Protein AF-A0A164FQ22-F1 (afdb_monomer_lite)

Secondary structure (DSSP, 8-state):
-EEES--TTS-HHHHHHHTGGGTEEEEEEEEEE-TTS-EEEEEEEEEEESSSS--SEEEETTEEEE-B---PPP-B-GGGTTT--BGGG--

Foldseek 3Di:
DKWAQADPPDDFVRQCVQQVVVAWDGKAFDWDQDPVRDTDGHRMMDTHGPDPDDDQWGAGPNDITGDDDDDDDQQAQPVCNPPGDHVVPDD

Structure (mmCIF, N/CA/C/O backbone):
data_AF-A0A164FQ22-F1
#
_entry.id   AF-A0A164FQ22-F1
#
loop_
_atom_site.group_PDB
_atom_site.id
_atom_site.type_symbol
_atom_site.label_atom_id
_atom_site.label_alt_id
_atom_site.label_comp_id
_atom_site.label_asym_id
_atom_site.label_entity_id
_atom_site.label_seq_id
_atom_site.pdbx_PDB_ins_code
_atom_site.Cartn_x
_atom_site.Cartn_y
_atom_site.Cartn_z
_atom_site.occupancy
_atom_site.B_iso_or_equiv
_atom_site.auth_seq_id
_atom_site.auth_comp_id
_atom_site.auth_asym_id
_atom_site.auth_atom_id
_atom_site.pdbx_PDB_model_num
ATOM 1 N N . GLY A 1 1 ? -0.911 -3.695 5.565 1.00 91.62 1 GLY A N 1
ATOM 2 C CA . GLY A 1 1 ? -1.442 -4.660 4.576 1.00 91.62 1 GLY A CA 1
ATOM 3 C C . GLY A 1 1 ? -1.081 -4.199 3.180 1.00 91.62 1 GLY A C 1
ATOM 4 O O . GLY A 1 1 ? -0.663 -3.060 3.032 1.00 91.62 1 GLY A O 1
ATOM 5 N N . VAL A 1 2 ? -1.199 -5.058 2.172 1.00 93.44 2 VAL A N 1
ATOM 6 C CA . VAL A 1 2 ? -0.892 -4.735 0.771 1.00 93.44 2 VAL A CA 1
ATOM 7 C C . VAL A 1 2 ? -2.047 -5.164 -0.113 1.00 93.44 2 VAL A C 1
ATOM 9 O O . VAL A 1 2 ? -2.485 -6.310 -0.023 1.00 93.44 2 VAL A O 1
ATOM 12 N N . ILE A 1 3 ? -2.484 -4.270 -0.992 1.00 94.00 3 ILE A N 1
ATOM 13 C CA . ILE A 1 3 ? -3.440 -4.567 -2.061 1.00 94.00 3 ILE A CA 1
ATOM 14 C C . ILE A 1 3 ? -2.759 -4.394 -3.418 1.00 94.00 3 ILE A C 1
ATOM 16 O O . ILE A 1 3 ? -1.821 -3.607 -3.569 1.00 94.00 3 ILE A O 1
ATOM 20 N N . ARG A 1 4 ? -3.189 -5.183 -4.401 1.00 92.81 4 ARG A N 1
ATOM 21 C CA . ARG A 1 4 ? -2.614 -5.231 -5.752 1.00 92.81 4 ARG A CA 1
ATOM 22 C C . ARG A 1 4 ? -3.685 -4.926 -6.789 1.00 92.81 4 ARG A C 1
ATOM 24 O O . ARG A 1 4 ? -4.865 -5.103 -6.520 1.00 92.81 4 ARG A O 1
ATOM 31 N N . ASN A 1 5 ? -3.233 -4.557 -7.983 1.00 91.31 5 ASN A N 1
ATOM 32 C CA . ASN A 1 5 ? -4.062 -4.189 -9.127 1.00 91.31 5 ASN A CA 1
ATOM 33 C C . ASN A 1 5 ? -4.926 -2.937 -8.893 1.00 91.31 5 ASN A C 1
ATOM 35 O O . ASN A 1 5 ? -6.015 -2.827 -9.442 1.00 91.31 5 ASN A O 1
ATOM 39 N N . VAL A 1 6 ? -4.426 -1.991 -8.095 1.00 90.62 6 VAL A N 1
ATOM 40 C CA . VAL A 1 6 ? -5.101 -0.706 -7.866 1.00 90.62 6 VAL A CA 1
ATOM 41 C C . VAL A 1 6 ? -4.871 0.214 -9.076 1.00 90.62 6 VAL A C 1
ATOM 43 O O . VAL A 1 6 ? -3.727 0.289 -9.552 1.00 90.62 6 VAL A O 1
ATOM 46 N N . PRO A 1 7 ? -5.907 0.899 -9.597 1.00 87.62 7 PRO A N 1
ATOM 47 C CA . PRO A 1 7 ? -5.751 1.905 -10.646 1.00 87.62 7 PRO A CA 1
ATOM 48 C C . PRO A 1 7 ? -4.783 3.020 -10.223 1.00 87.62 7 PRO A C 1
ATOM 50 O O . PRO A 1 7 ? -4.947 3.638 -9.183 1.00 87.62 7 PRO A O 1
ATOM 53 N N . THR A 1 8 ? -3.765 3.307 -11.037 1.00 83.94 8 THR A N 1
ATOM 54 C CA . THR A 1 8 ? -2.713 4.300 -10.720 1.00 83.94 8 THR A CA 1
ATOM 55 C C . THR A 1 8 ? -3.099 5.736 -11.077 1.00 83.94 8 THR A C 1
ATOM 57 O O . THR A 1 8 ? -2.224 6.585 -11.222 1.00 83.94 8 THR A O 1
ATOM 60 N N . LYS A 1 9 ? -4.386 5.993 -11.336 1.00 85.56 9 LYS A N 1
ATOM 61 C CA . LYS A 1 9 ? -4.888 7.338 -11.653 1.00 85.56 9 LYS A CA 1
ATOM 62 C C . LYS A 1 9 ? -5.208 8.133 -10.390 1.00 85.56 9 LYS A C 1
ATOM 64 O O . LYS A 1 9 ? -5.150 9.355 -10.434 1.00 85.56 9 LYS A O 1
ATOM 69 N N . ASP A 1 10 ? -5.528 7.428 -9.311 1.00 86.25 10 ASP A N 1
ATOM 70 C CA . ASP A 1 10 ? -5.958 8.007 -8.047 1.00 86.25 10 ASP A CA 1
ATOM 71 C C . ASP A 1 10 ? -4.743 8.337 -7.168 1.00 86.25 10 ASP A C 1
ATOM 73 O O . ASP A 1 10 ? -3.753 7.592 -7.137 1.00 86.25 10 ASP A O 1
ATOM 77 N N . SER A 1 11 ? -4.804 9.466 -6.461 1.00 90.94 11 SER A N 1
ATOM 78 C CA . SER A 1 11 ? -3.768 9.857 -5.500 1.00 90.94 11 SER A CA 1
ATOM 79 C C . SER A 1 11 ? -3.843 9.021 -4.212 1.00 90.94 11 SER A C 1
ATOM 81 O O . SER A 1 11 ? -4.804 8.284 -3.977 1.00 90.94 11 SER A O 1
ATOM 83 N N . GLU A 1 12 ? -2.811 9.096 -3.363 1.00 92.00 12 GLU A N 1
ATOM 84 C CA . GLU A 1 12 ? -2.821 8.388 -2.070 1.00 92.00 12 GLU A CA 1
ATOM 85 C C . GLU A 1 12 ? -3.956 8.897 -1.173 1.00 92.00 12 GLU A C 1
ATOM 87 O O . GLU A 1 12 ? -4.580 8.116 -0.452 1.00 92.00 12 GLU A O 1
ATOM 92 N N . GLU A 1 13 ? -4.246 10.194 -1.261 1.00 92.12 13 GLU A N 1
ATOM 93 C CA . GLU A 1 13 ? -5.314 10.882 -0.550 1.00 92.12 13 GLU A CA 1
ATOM 94 C C . GLU A 1 13 ? -6.693 10.425 -1.033 1.00 92.12 13 GLU A C 1
ATOM 96 O O . GLU A 1 13 ? -7.552 10.123 -0.206 1.00 92.12 13 GLU A O 1
ATOM 101 N N . ASP A 1 14 ? -6.891 10.298 -2.349 1.00 92.06 14 ASP A N 1
ATOM 102 C CA . ASP A 1 14 ? -8.155 9.815 -2.922 1.00 92.06 14 ASP A CA 1
ATOM 103 C C . ASP A 1 14 ? -8.454 8.384 -2.461 1.00 92.06 14 ASP A C 1
ATOM 105 O O . ASP A 1 14 ? -9.557 8.082 -2.000 1.00 92.06 14 ASP A O 1
ATOM 109 N N . ILE A 1 15 ? -7.447 7.505 -2.513 1.00 92.12 15 ILE A N 1
ATOM 110 C CA . ILE A 1 15 ? -7.575 6.120 -2.043 1.00 92.12 15 ILE A CA 1
ATOM 111 C C . ILE A 1 15 ? -7.870 6.090 -0.542 1.00 92.12 15 ILE A C 1
ATOM 113 O O . ILE A 1 15 ? -8.707 5.305 -0.093 1.00 92.12 15 ILE A O 1
ATOM 117 N N . LEU A 1 16 ? -7.209 6.937 0.251 1.00 92.88 16 LEU A N 1
ATOM 118 C CA . LEU A 1 16 ? -7.461 7.017 1.688 1.00 92.88 16 LEU A CA 1
ATOM 119 C C . LEU A 1 16 ? -8.890 7.493 1.984 1.00 92.88 16 LEU A C 1
ATOM 121 O O . LEU A 1 16 ? -9.534 6.926 2.864 1.00 92.88 16 LEU A O 1
ATOM 125 N N . CYS A 1 17 ? -9.407 8.467 1.230 1.00 91.50 17 CYS A N 1
ATOM 126 C CA . CYS A 1 17 ? -10.792 8.927 1.331 1.00 91.50 17 CYS A CA 1
ATOM 127 C C . CYS A 1 17 ? -11.794 7.805 1.026 1.00 91.50 17 CYS A C 1
ATOM 129 O O . CYS A 1 17 ? -12.744 7.621 1.782 1.00 91.50 17 CYS A O 1
ATOM 131 N N . LEU A 1 18 ? -11.558 7.004 -0.019 1.00 90.25 18 LEU A N 1
ATOM 132 C CA . LEU A 1 18 ? -12.408 5.851 -0.357 1.00 90.25 18 LEU A CA 1
ATOM 133 C C . LEU A 1 18 ? -12.388 4.748 0.714 1.00 90.25 18 LEU A C 1
ATOM 135 O O . LEU A 1 18 ? -13.305 3.931 0.789 1.00 90.25 18 LEU A O 1
ATOM 139 N N . LEU A 1 19 ? -11.333 4.705 1.527 1.00 89.06 19 LEU A N 1
ATOM 140 C CA . LEU A 1 19 ? -11.115 3.705 2.570 1.00 89.06 19 LEU A CA 1
ATOM 141 C C . LEU A 1 19 ? -11.359 4.249 3.990 1.00 89.06 19 LEU A C 1
ATOM 143 O O . LEU A 1 19 ? -11.118 3.527 4.964 1.00 89.06 19 LEU A O 1
ATOM 147 N N . ALA A 1 20 ? -11.835 5.491 4.131 1.00 85.75 20 ALA A N 1
ATOM 148 C CA . ALA A 1 20 ? -11.963 6.177 5.418 1.00 85.75 20 ALA A CA 1
ATOM 149 C C . ALA A 1 20 ? -12.861 5.414 6.410 1.00 85.75 20 ALA A C 1
ATOM 151 O O . ALA A 1 20 ? -12.510 5.269 7.583 1.00 85.75 20 ALA A O 1
ATOM 152 N N . ASP A 1 21 ? -13.955 4.826 5.918 1.00 85.50 21 ASP A N 1
ATOM 153 C CA . ASP A 1 21 ? -14.918 4.061 6.724 1.00 85.50 21 ASP A CA 1
ATOM 154 C C . ASP A 1 21 ? -14.353 2.739 7.275 1.00 85.50 21 ASP A C 1
ATOM 156 O O . ASP A 1 21 ? -14.940 2.118 8.159 1.00 85.50 21 ASP A O 1
ATOM 160 N N . GLN A 1 22 ? -13.197 2.293 6.771 1.00 86.81 22 GLN A N 1
ATOM 161 C CA . GLN A 1 22 ? -12.579 1.009 7.120 1.00 86.81 22 GLN A CA 1
ATOM 162 C C . GLN A 1 22 ? -11.404 1.152 8.107 1.00 86.81 22 GLN A C 1
ATOM 164 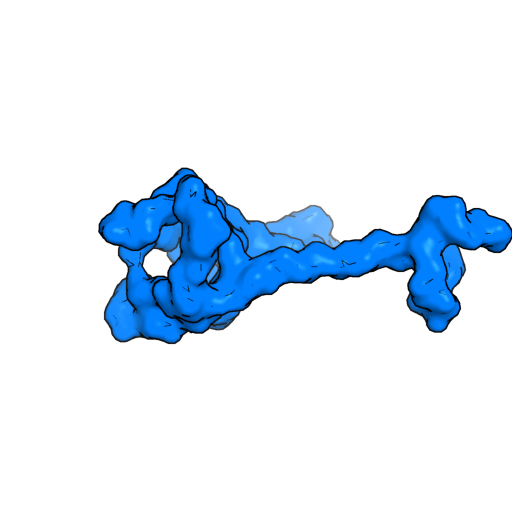O O . GLN A 1 22 ? -10.742 0.164 8.429 1.00 86.81 22 GLN A O 1
ATOM 169 N N . GLY A 1 23 ? -11.139 2.362 8.619 1.00 86.12 23 GLY A N 1
ATOM 170 C CA . GLY A 1 23 ? -10.167 2.586 9.699 1.00 86.12 23 GLY A CA 1
ATOM 171 C C . GLY A 1 23 ? -8.695 2.590 9.265 1.00 86.12 23 GLY A C 1
ATOM 172 O O . GLY A 1 23 ? -7.800 2.359 10.089 1.00 86.12 23 GLY A O 1
ATOM 173 N N . PHE A 1 24 ? -8.424 2.853 7.985 1.00 90.38 24 PHE A N 1
ATOM 174 C CA . PHE A 1 24 ? -7.066 3.057 7.481 1.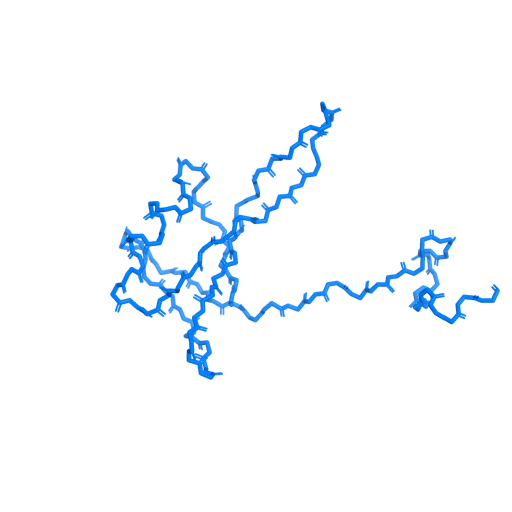00 90.38 24 PHE A CA 1
ATOM 175 C C . PHE A 1 24 ? -6.545 4.449 7.845 1.00 90.38 24 PHE A C 1
ATOM 177 O O . PHE A 1 24 ? -7.282 5.428 7.861 1.00 90.38 24 PHE A O 1
ATOM 184 N N . THR A 1 25 ? -5.254 4.541 8.161 1.00 91.31 25 THR A N 1
ATOM 185 C CA . THR A 1 25 ? -4.611 5.789 8.603 1.00 91.31 25 THR A CA 1
ATOM 186 C C . THR A 1 25 ? -3.681 6.392 7.576 1.00 91.31 25 THR A C 1
ATOM 188 O O . THR A 1 25 ? -3.387 7.581 7.639 1.00 91.31 25 THR A O 1
ATOM 191 N N . LYS A 1 26 ? -3.142 5.562 6.687 1.00 93.12 26 LYS A N 1
ATOM 192 C CA . LYS A 1 26 ? -2.222 5.993 5.646 1.00 93.12 26 LYS A CA 1
ATOM 193 C C . LYS A 1 26 ? -2.266 5.007 4.493 1.00 93.12 26 LYS A C 1
ATOM 195 O O . LYS A 1 26 ? -2.404 3.797 4.692 1.00 93.12 26 LYS A O 1
ATOM 200 N N . VAL A 1 27 ? -2.089 5.551 3.303 1.00 94.31 27 VAL A N 1
ATOM 201 C CA . VAL A 1 27 ? -1.925 4.832 2.049 1.00 94.31 27 VAL A CA 1
ATOM 202 C C . VAL A 1 27 ? -0.559 5.214 1.488 1.00 94.31 27 VAL A C 1
ATOM 204 O O . VAL A 1 27 ? -0.121 6.345 1.673 1.00 94.31 27 VAL A O 1
ATOM 207 N N . GLN A 1 28 ? 0.158 4.261 0.896 1.00 94.31 28 GLN A N 1
ATOM 208 C CA . GLN A 1 28 ? 1.441 4.535 0.256 1.00 94.31 28 GLN A CA 1
ATOM 209 C C . GLN A 1 28 ? 1.644 3.664 -0.986 1.00 94.31 28 GLN A C 1
ATOM 211 O O . GLN A 1 28 ? 1.566 2.436 -0.903 1.00 94.31 28 GLN A O 1
ATOM 216 N N . TRP A 1 29 ? 1.968 4.267 -2.125 1.00 94.50 29 TRP A N 1
ATOM 217 C CA . TRP A 1 29 ? 2.293 3.545 -3.351 1.00 94.50 29 TRP A CA 1
ATOM 218 C C . TRP A 1 29 ? 3.641 2.832 -3.247 1.00 94.50 29 TRP A C 1
ATOM 220 O O . TRP A 1 29 ? 4.652 3.387 -2.804 1.00 94.50 29 TRP A O 1
ATOM 230 N N . PHE A 1 30 ? 3.689 1.595 -3.741 1.00 92.56 30 PHE A N 1
ATOM 231 C CA . PHE A 1 30 ? 4.973 1.000 -4.089 1.00 92.56 30 PHE A CA 1
ATOM 232 C C . PHE A 1 30 ? 5.508 1.687 -5.339 1.00 92.56 30 PHE A C 1
ATOM 234 O O . PHE A 1 30 ? 4.769 1.901 -6.293 1.00 92.56 30 PHE A O 1
ATOM 241 N N . THR A 1 31 ? 6.799 1.999 -5.356 1.00 93.19 31 THR A N 1
ATOM 242 C CA . THR A 1 31 ? 7.443 2.664 -6.491 1.00 93.19 31 THR A CA 1
ATOM 243 C C . THR A 1 31 ? 8.586 1.825 -7.038 1.00 93.19 31 THR A C 1
ATOM 245 O O . THR A 1 31 ? 9.265 1.118 -6.290 1.00 93.19 31 THR A O 1
ATOM 248 N N . ALA A 1 32 ? 8.794 1.902 -8.349 1.00 90.31 32 ALA A N 1
ATOM 249 C CA . ALA A 1 32 ? 9.943 1.323 -9.030 1.00 90.31 32 ALA A CA 1
ATOM 250 C C . ALA A 1 32 ? 10.793 2.432 -9.674 1.00 90.31 32 ALA A C 1
ATOM 252 O O . ALA A 1 32 ? 10.235 3.450 -10.094 1.00 90.31 32 ALA A O 1
ATOM 253 N N . PRO A 1 33 ? 12.125 2.259 -9.758 1.00 91.88 33 PRO A N 1
ATOM 254 C CA . PRO A 1 33 ? 12.978 3.171 -10.509 1.00 91.88 33 PRO A CA 1
ATOM 255 C C . PRO A 1 33 ? 12.606 3.137 -11.993 1.00 91.88 33 PRO A C 1
ATOM 257 O O . PRO A 1 33 ? 12.493 2.057 -12.576 1.00 91.88 33 PRO A O 1
ATOM 260 N N . ALA A 1 34 ? 12.434 4.309 -12.591 1.00 90.50 34 ALA A N 1
ATOM 261 C CA . ALA A 1 34 ? 12.270 4.474 -14.025 1.00 90.50 34 ALA A CA 1
ATOM 262 C C . ALA A 1 34 ? 13.628 4.759 -14.702 1.00 90.50 34 ALA A C 1
ATOM 264 O O . ALA A 1 34 ? 14.578 5.172 -14.028 1.00 90.50 34 ALA A O 1
ATOM 265 N N . PRO A 1 35 ? 13.752 4.536 -16.026 1.00 90.88 35 PRO A N 1
ATOM 266 C CA . PRO A 1 35 ? 15.003 4.764 -16.758 1.00 90.88 35 PRO A CA 1
ATOM 267 C C . PRO A 1 35 ? 15.517 6.209 -16.698 1.00 90.88 35 PRO A C 1
ATOM 269 O O . PRO A 1 35 ? 16.715 6.438 -16.821 1.00 90.88 35 PRO A O 1
ATOM 272 N N . ASP A 1 36 ? 14.620 7.172 -16.494 1.00 92.12 36 ASP A N 1
ATOM 273 C CA . ASP A 1 36 ? 14.920 8.600 -16.344 1.00 92.12 36 ASP A CA 1
ATOM 274 C C . ASP A 1 36 ? 15.397 8.981 -14.925 1.00 92.12 36 ASP A C 1
ATOM 276 O O . ASP A 1 36 ? 15.640 10.152 -14.643 1.00 92.12 36 ASP A O 1
ATOM 280 N N . GLY A 1 37 ? 15.529 8.006 -14.019 1.00 88.31 37 GLY A N 1
ATOM 281 C CA . GLY A 1 37 ? 15.896 8.221 -12.619 1.00 88.31 37 GLY A CA 1
ATOM 282 C C . GLY A 1 37 ? 14.729 8.637 -11.720 1.00 88.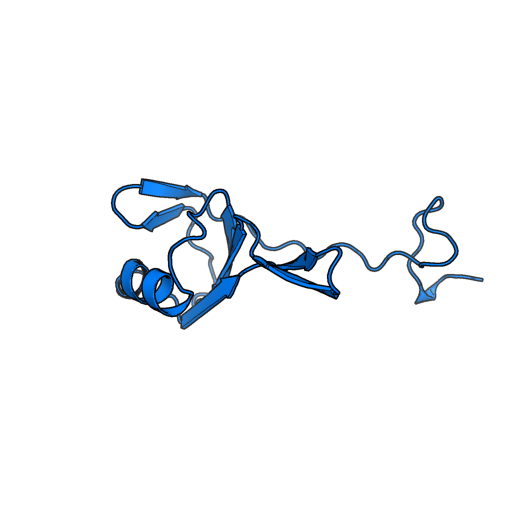31 37 GLY A C 1
ATOM 283 O O . GLY A 1 37 ? 14.906 8.733 -10.503 1.00 88.31 37 GLY A O 1
ATOM 284 N N . SER A 1 38 ? 13.532 8.840 -12.279 1.00 91.56 38 SER A N 1
ATOM 285 C CA . SER A 1 38 ? 12.320 9.091 -11.505 1.00 91.56 38 SER A CA 1
ATOM 286 C C . SER A 1 38 ? 11.792 7.803 -10.861 1.00 91.56 38 SER A C 1
ATOM 288 O O . SER A 1 38 ? 12.305 6.697 -11.064 1.00 91.56 38 SER A O 1
ATOM 290 N N . ARG A 1 39 ? 10.758 7.932 -10.027 1.00 90.62 39 ARG A N 1
ATOM 291 C CA . ARG A 1 39 ? 10.070 6.798 -9.405 1.00 90.62 39 ARG A CA 1
ATOM 292 C C . ARG A 1 39 ? 8.660 6.702 -9.955 1.00 90.62 39 ARG A C 1
ATOM 294 O O . ARG A 1 39 ? 7.860 7.606 -9.750 1.00 90.62 39 ARG A O 1
ATOM 301 N N . THR A 1 40 ? 8.348 5.592 -10.614 1.00 89.50 40 THR A N 1
ATOM 302 C CA . THR A 1 40 ? 7.000 5.334 -11.130 1.00 89.50 40 THR A CA 1
ATOM 303 C C . THR A 1 40 ? 6.202 4.508 -10.119 1.00 89.50 40 THR A C 1
ATOM 305 O O . THR A 1 40 ? 6.723 3.498 -9.626 1.00 89.50 40 THR A O 1
ATOM 308 N N . PRO A 1 41 ? 4.956 4.895 -9.790 1.00 90.81 41 PRO A N 1
ATOM 309 C CA . PRO A 1 41 ? 4.087 4.090 -8.943 1.00 90.81 41 PRO A CA 1
ATOM 310 C C . PRO A 1 41 ? 3.723 2.767 -9.631 1.00 90.81 41 PRO A C 1
ATOM 312 O O . PRO A 1 41 ? 3.396 2.708 -10.815 1.00 90.81 41 PRO A O 1
ATOM 315 N N . LEU A 1 42 ? 3.785 1.680 -8.872 1.00 92.12 42 LEU A N 1
ATOM 316 C CA . LEU A 1 42 ? 3.310 0.360 -9.267 1.00 92.12 42 LEU A CA 1
ATOM 317 C C . LEU A 1 42 ? 1.814 0.252 -8.977 1.00 92.12 42 LEU A C 1
ATOM 319 O O . LEU A 1 42 ? 1.309 0.927 -8.097 1.00 92.12 42 LEU A O 1
ATOM 323 N N . LYS A 1 43 ? 1.113 -0.700 -9.601 1.00 93.56 43 LYS A N 1
ATOM 324 C CA . LYS A 1 43 ? -0.297 -1.029 -9.288 1.00 93.56 43 LYS A CA 1
ATOM 325 C C . LYS A 1 43 ? -0.482 -1.706 -7.915 1.00 93.56 43 LYS A C 1
ATOM 327 O O . LYS A 1 43 ? -1.302 -2.607 -7.764 1.00 93.56 43 LYS A O 1
ATOM 332 N N . THR A 1 44 ? 0.365 -1.399 -6.939 1.00 93.81 44 THR A N 1
ATOM 333 C CA . THR A 1 44 ? 0.394 -2.023 -5.614 1.00 93.81 44 THR A CA 1
ATOM 334 C C . THR A 1 44 ? 0.498 -0.936 -4.562 1.00 93.81 44 THR A C 1
ATOM 336 O O . THR A 1 44 ? 1.347 -0.051 -4.664 1.00 93.81 44 THR A O 1
ATOM 339 N N . VAL A 1 45 ? -0.330 -1.050 -3.530 1.00 94.38 45 VAL A N 1
ATOM 340 C CA . VAL A 1 45 ? -0.484 -0.038 -2.488 1.00 94.38 45 VAL A CA 1
ATOM 341 C C . VAL A 1 45 ? -0.299 -0.678 -1.119 1.00 94.38 45 VAL A C 1
ATOM 343 O O . VAL A 1 45 ? -0.820 -1.762 -0.841 1.00 94.38 45 VAL A O 1
ATOM 346 N N . MET A 1 46 ? 0.457 -0.005 -0.259 1.00 94.62 46 MET A N 1
ATOM 347 C CA . MET A 1 46 ? 0.602 -0.326 1.150 1.00 94.62 46 MET A CA 1
ATOM 348 C C . MET A 1 46 ? -0.440 0.433 1.964 1.00 94.62 46 MET A C 1
ATOM 350 O O . MET A 1 46 ? -0.556 1.652 1.877 1.00 94.62 46 MET A O 1
ATOM 354 N N . LEU A 1 47 ? -1.176 -0.308 2.782 1.00 93.81 47 LEU A N 1
ATOM 355 C CA . LEU A 1 47 ? -2.211 0.204 3.666 1.00 93.81 47 LEU A CA 1
ATOM 356 C C . LEU A 1 47 ? -1.739 0.121 5.116 1.00 93.81 47 LEU A C 1
ATOM 358 O O . LEU A 1 47 ? -1.317 -0.950 5.575 1.00 93.81 47 LEU A O 1
ATOM 362 N N . PHE A 1 48 ? -1.868 1.222 5.844 1.00 92.44 48 PHE A N 1
ATOM 363 C CA . PHE A 1 48 ? -1.595 1.309 7.272 1.00 92.44 48 PHE A CA 1
ATOM 364 C C . PHE A 1 48 ? -2.909 1.441 8.039 1.00 92.44 48 PHE A C 1
ATOM 366 O O . PHE A 1 48 ? -3.807 2.170 7.626 1.00 92.44 48 PHE A O 1
ATOM 373 N N . PHE A 1 49 ? -3.014 0.736 9.157 1.00 90.06 49 PHE A N 1
ATOM 374 C CA . PHE A 1 49 ? -4.186 0.712 10.027 1.00 90.06 49 PHE A CA 1
ATOM 375 C C . PHE A 1 49 ? -3.718 0.516 11.470 1.00 90.06 49 PHE A C 1
ATOM 377 O O . PHE A 1 49 ? -2.629 -0.010 11.708 1.00 90.06 49 PHE A O 1
ATOM 384 N N . LYS A 1 50 ? -4.524 0.954 12.440 1.00 86.19 50 LYS A N 1
ATOM 385 C CA . LYS A 1 50 ? -4.175 0.863 13.872 1.00 86.19 50 LYS A CA 1
ATOM 386 C C . LYS A 1 50 ? -4.536 -0.484 14.503 1.00 86.19 50 LYS A C 1
ATOM 388 O O . LYS A 1 50 ? -4.119 -0.763 15.622 1.00 86.19 50 LYS A O 1
ATOM 393 N N . THR A 1 51 ? -5.340 -1.298 13.826 1.00 84.19 51 THR A N 1
ATOM 394 C CA . THR A 1 51 ? -5.818 -2.577 14.355 1.00 84.19 51 THR A CA 1
ATOM 395 C C . THR A 1 51 ? -4.716 -3.635 14.362 1.00 84.19 51 THR A C 1
ATOM 397 O O . THR A 1 51 ? -3.868 -3.687 13.476 1.00 84.19 51 THR A O 1
ATOM 400 N N . LEU A 1 52 ? -4.746 -4.526 15.358 1.00 78.00 52 LEU A N 1
ATOM 401 C CA . LEU A 1 52 ? -3.789 -5.637 15.468 1.00 78.00 52 LEU A CA 1
ATOM 402 C C . LEU A 1 52 ? -3.948 -6.664 14.340 1.00 78.00 52 LEU A C 1
ATOM 404 O O . LEU A 1 52 ? -2.988 -7.328 13.962 1.00 78.00 52 LEU A O 1
ATOM 408 N N . GLN A 1 53 ? -5.162 -6.794 13.804 1.00 78.56 53 GLN A N 1
ATOM 409 C CA . GLN A 1 53 ? -5.458 -7.686 12.692 1.00 78.56 53 GLN A CA 1
ATOM 410 C C . GLN A 1 53 ? -5.688 -6.873 11.422 1.00 78.56 53 GLN A C 1
ATOM 412 O O . GLN A 1 53 ? -6.474 -5.921 11.415 1.00 78.56 53 GLN A O 1
ATOM 417 N N . SER A 1 54 ? -5.002 -7.269 10.348 1.00 77.75 54 SER A N 1
ATOM 418 C CA . SER A 1 54 ? -5.304 -6.781 9.008 1.00 77.75 54 SER A CA 1
ATOM 419 C C . SER A 1 54 ? -6.667 -7.306 8.564 1.00 77.75 54 SER A C 1
ATOM 421 O O . SER A 1 54 ? -6.902 -8.511 8.714 1.00 77.75 54 SER A O 1
ATOM 423 N N . PRO A 1 55 ? -7.526 -6.476 7.950 1.00 86.50 55 PRO A N 1
ATOM 424 C CA . PRO A 1 55 ? -8.699 -7.000 7.263 1.00 86.50 55 PRO A CA 1
ATOM 425 C C . PRO A 1 55 ? -8.256 -7.981 6.169 1.00 86.50 55 PRO A C 1
ATOM 427 O O . PRO A 1 55 ? -7.150 -7.863 5.638 1.00 86.50 55 PRO A O 1
ATOM 430 N N . ARG A 1 56 ? -9.091 -8.980 5.857 1.00 89.44 56 ARG A N 1
ATOM 431 C CA . ARG A 1 56 ? -8.816 -9.943 4.773 1.00 89.44 56 ARG A CA 1
ATOM 432 C C . ARG A 1 56 ? -9.001 -9.314 3.394 1.00 89.44 56 ARG A C 1
ATOM 434 O O . ARG A 1 56 ? -8.312 -9.686 2.448 1.00 89.44 56 ARG A O 1
ATOM 441 N N . GLU A 1 57 ? -9.921 -8.366 3.301 1.00 91.94 57 GLU A N 1
ATOM 442 C CA . GLU A 1 57 ? -10.363 -7.719 2.072 1.00 91.94 57 GLU A CA 1
ATOM 443 C C . GLU A 1 57 ? -10.718 -6.265 2.384 1.00 91.94 57 GLU A C 1
ATOM 445 O O . GLU A 1 57 ? -11.073 -5.947 3.520 1.00 91.94 57 GLU A O 1
ATOM 450 N N . VAL A 1 58 ? -10.605 -5.392 1.387 1.00 91.69 58 VAL A N 1
ATOM 451 C CA . VAL A 1 58 ? -11.086 -4.007 1.449 1.00 91.69 58 VAL A CA 1
ATOM 452 C C . VAL A 1 58 ? -11.996 -3.741 0.274 1.00 91.69 58 VAL A C 1
ATOM 454 O O . VAL A 1 58 ? -11.761 -4.253 -0.821 1.00 91.69 58 VAL A O 1
ATOM 457 N N . ILE A 1 59 ? -13.020 -2.929 0.498 1.00 91.06 59 ILE A N 1
ATOM 458 C CA . ILE A 1 59 ? -13.929 -2.500 -0.561 1.00 91.06 59 ILE A CA 1
ATOM 459 C C . ILE A 1 59 ? -13.532 -1.085 -0.958 1.00 91.06 59 ILE A C 1
ATOM 461 O O . ILE A 1 59 ? -13.472 -0.203 -0.108 1.00 91.06 59 ILE A O 1
ATOM 465 N N . MET A 1 60 ? -13.242 -0.865 -2.234 1.00 89.69 60 MET A N 1
ATOM 466 C CA . MET A 1 60 ? -12.880 0.445 -2.768 1.00 89.69 60 MET A CA 1
ATOM 467 C C . MET A 1 60 ? -13.597 0.632 -4.102 1.00 89.69 60 MET A C 1
ATOM 469 O O . MET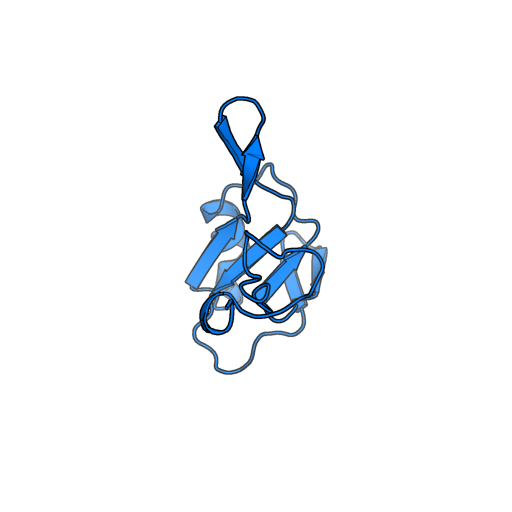 A 1 60 ? -13.485 -0.222 -4.974 1.00 89.69 60 MET A O 1
ATOM 473 N N . ALA A 1 61 ? -14.357 1.719 -4.255 1.00 86.31 61 ALA A N 1
ATOM 474 C CA . ALA A 1 61 ? -15.101 2.025 -5.484 1.00 86.31 61 ALA A CA 1
ATOM 475 C C . ALA A 1 61 ? -15.993 0.870 -6.010 1.00 86.31 61 ALA A C 1
ATOM 477 O O . ALA A 1 61 ? -16.125 0.685 -7.215 1.00 86.31 61 ALA A O 1
ATOM 478 N N . HIS A 1 62 ? -16.640 0.122 -5.107 1.00 87.62 62 HIS A N 1
ATOM 479 C CA . HIS A 1 62 ? -17.457 -1.073 -5.399 1.00 87.62 62 HIS A CA 1
ATOM 480 C C . HIS A 1 62 ? -16.686 -2.312 -5.890 1.00 87.62 62 HIS A C 1
ATOM 482 O O . HIS A 1 62 ? -17.306 -3.310 -6.250 1.00 87.62 62 HIS A O 1
ATOM 488 N N . GLU A 1 63 ? -15.354 -2.297 -5.845 1.00 90.25 63 GLU A N 1
ATOM 489 C CA . GLU A 1 63 ? -14.517 -3.474 -6.076 1.00 90.25 63 GLU A CA 1
ATOM 490 C C . GLU A 1 63 ? -13.944 -4.012 -4.760 1.00 90.25 63 GLU A C 1
ATOM 492 O O . GLU A 1 63 ? -13.674 -3.262 -3.818 1.00 90.25 63 GLU A O 1
ATOM 497 N N . ILE A 1 64 ? -13.752 -5.331 -4.696 1.00 92.31 64 ILE A N 1
ATOM 498 C CA . ILE A 1 64 ? -13.169 -6.017 -3.540 1.00 92.31 64 ILE A CA 1
ATOM 499 C C . ILE A 1 64 ? -11.696 -6.299 -3.830 1.00 92.31 64 ILE A C 1
ATOM 501 O O . ILE A 1 64 ? -11.362 -7.012 -4.777 1.00 92.31 64 ILE A O 1
ATOM 505 N N . PHE A 1 65 ? -10.810 -5.795 -2.975 1.00 93.25 65 PHE A N 1
ATOM 506 C CA . PHE A 1 65 ? -9.376 -6.044 -3.056 1.00 93.25 65 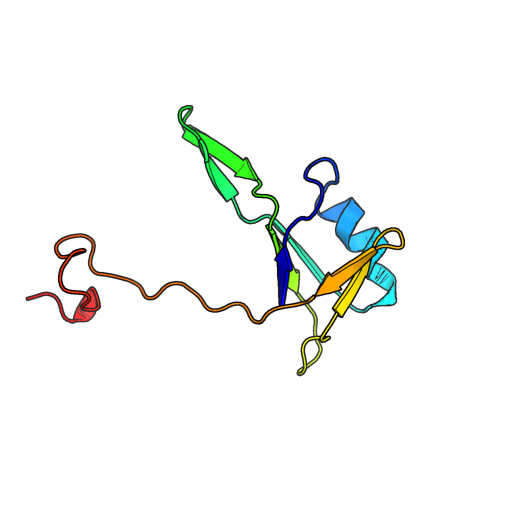PHE A CA 1
ATOM 507 C C . PHE A 1 65 ? -8.923 -6.951 -1.909 1.00 93.25 65 PHE A C 1
ATOM 509 O O . PHE A 1 65 ? -9.065 -6.583 -0.739 1.00 93.25 65 PHE A O 1
ATOM 516 N N . PRO A 1 66 ? -8.310 -8.111 -2.198 1.00 94.12 66 PRO A N 1
ATOM 517 C CA . PRO A 1 66 ? -7.761 -8.963 -1.157 1.00 94.12 66 PRO A CA 1
ATOM 518 C C . PRO A 1 66 ? -6.525 -8.306 -0.541 1.00 94.12 66 PRO A C 1
ATOM 520 O O . PRO A 1 66 ? -5.561 -7.965 -1.235 1.00 94.12 66 PRO A O 1
ATOM 523 N N . VAL A 1 67 ? -6.519 -8.189 0.782 1.00 93.38 67 VAL A N 1
ATOM 524 C CA . VAL A 1 67 ? -5.384 -7.658 1.532 1.00 93.38 67 VAL A CA 1
ATOM 525 C C . VAL A 1 67 ? -4.424 -8.794 1.846 1.00 93.38 67 VAL A C 1
ATOM 527 O O . VAL A 1 67 ? -4.787 -9.835 2.394 1.00 93.38 67 VAL A O 1
ATOM 530 N N . LYS A 1 68 ? -3.153 -8.590 1.513 1.00 92.69 68 LYS A N 1
ATOM 531 C CA . LYS A 1 68 ? -2.059 -9.498 1.860 1.00 92.69 68 LYS A CA 1
ATOM 532 C C . LYS A 1 68 ? -1.176 -8.885 2.938 1.00 92.69 68 LYS A C 1
ATOM 534 O O . LYS A 1 68 ? -1.037 -7.663 3.041 1.00 92.69 68 LYS A O 1
ATOM 539 N N . GLN A 1 69 ? -0.550 -9.733 3.745 1.00 90.31 69 GLN A N 1
ATOM 540 C CA . GLN A 1 69 ? 0.499 -9.288 4.653 1.00 90.31 69 GLN A CA 1
ATOM 541 C C . GLN A 1 69 ? 1.697 -8.784 3.841 1.00 90.31 69 GLN A C 1
ATOM 543 O O . GLN A 1 69 ? 2.078 -9.388 2.836 1.00 90.31 69 GLN A O 1
ATOM 548 N N . PHE A 1 70 ? 2.286 -7.669 4.272 1.00 89.88 70 PHE A N 1
ATOM 549 C CA . PHE A 1 70 ? 3.548 -7.220 3.702 1.00 89.88 70 PHE A CA 1
ATOM 550 C C . PHE A 1 70 ? 4.672 -8.108 4.236 1.00 89.88 70 PHE A C 1
ATOM 552 O O . PHE A 1 70 ? 4.914 -8.132 5.440 1.00 89.88 70 PHE A O 1
ATOM 559 N N . ILE A 1 71 ? 5.339 -8.829 3.339 1.00 88.19 71 ILE A N 1
ATOM 560 C CA . ILE A 1 71 ? 6.548 -9.593 3.646 1.00 88.19 71 ILE A CA 1
ATOM 561 C C . ILE A 1 71 ? 7.698 -8.859 2.949 1.00 88.19 71 ILE A C 1
ATOM 563 O O . ILE A 1 71 ? 7.739 -8.864 1.712 1.00 88.19 71 ILE A O 1
ATOM 567 N N . PRO A 1 72 ? 8.585 -8.168 3.692 1.00 84.94 72 PRO A N 1
ATOM 568 C CA . PRO A 1 72 ? 9.714 -7.482 3.082 1.00 84.94 72 PRO A CA 1
ATOM 569 C C . PRO A 1 72 ? 10.621 -8.500 2.390 1.00 84.94 72 PRO A C 1
ATOM 571 O O . PRO A 1 72 ? 10.778 -9.631 2.854 1.00 84.94 72 PRO A O 1
ATOM 574 N N . ARG A 1 73 ? 11.223 -8.101 1.265 1.00 78.62 73 ARG A N 1
ATOM 575 C CA . ARG A 1 73 ? 12.246 -8.937 0.632 1.00 78.62 73 ARG A CA 1
ATOM 576 C C . ARG A 1 73 ? 13.420 -9.070 1.605 1.00 78.62 73 ARG A C 1
ATOM 578 O O . ARG A 1 73 ? 13.860 -8.036 2.110 1.00 78.62 73 ARG A O 1
ATOM 585 N N . PRO A 1 74 ? 13.931 -10.289 1.851 1.00 78.56 74 PRO A N 1
ATOM 586 C CA . PRO A 1 74 ? 15.157 -10.457 2.614 1.00 78.56 74 PRO A CA 1
ATOM 587 C C . PRO A 1 74 ? 16.264 -9.592 2.011 1.00 78.56 74 PRO A C 1
ATOM 589 O O . PRO A 1 74 ? 16.390 -9.513 0.784 1.00 78.56 74 PRO A O 1
ATOM 592 N N . ALA A 1 75 ? 17.046 -8.933 2.863 1.00 73.50 75 ALA A N 1
ATOM 593 C CA . ALA A 1 75 ? 18.228 -8.212 2.423 1.00 73.50 75 ALA A CA 1
ATOM 594 C C . ALA A 1 75 ? 19.260 -9.238 1.936 1.00 73.50 75 ALA A C 1
ATOM 596 O O . ALA A 1 75 ? 19.921 -9.906 2.727 1.00 73.50 75 ALA A O 1
ATOM 597 N N . LEU A 1 76 ? 19.344 -9.408 0.619 1.00 74.56 76 LEU A N 1
ATOM 598 C CA . LEU A 1 76 ? 20.335 -10.274 -0.006 1.00 74.56 76 LEU A CA 1
ATOM 599 C C . LEU A 1 76 ? 21.628 -9.491 -0.208 1.00 74.56 76 LEU A C 1
ATOM 601 O O . LEU A 1 76 ? 21.598 -8.353 -0.686 1.00 74.56 76 LEU A O 1
ATOM 605 N N . CYS A 1 77 ? 22.760 -10.121 0.106 1.00 77.06 77 CYS A N 1
ATOM 606 C CA . CYS A 1 77 ? 24.069 -9.535 -0.141 1.00 77.06 77 CYS A CA 1
ATOM 607 C C . CYS A 1 77 ? 24.220 -9.155 -1.620 1.00 77.06 77 CYS A C 1
ATOM 609 O O . CYS A 1 77 ? 24.195 -10.031 -2.485 1.00 77.06 77 CYS A O 1
ATOM 611 N N . ARG A 1 78 ? 24.447 -7.866 -1.921 1.00 73.44 78 ARG A N 1
ATOM 612 C CA . ARG A 1 78 ? 24.617 -7.384 -3.308 1.00 73.44 78 ARG A CA 1
ATOM 613 C C . ARG A 1 78 ? 25.790 -8.026 -4.048 1.00 73.44 78 ARG A C 1
ATOM 615 O O . ARG A 1 78 ? 25.708 -8.172 -5.263 1.00 73.44 78 ARG A O 1
ATOM 622 N N . LYS A 1 79 ? 26.850 -8.422 -3.336 1.00 72.75 79 LYS A N 1
ATOM 623 C CA . LYS A 1 79 ? 28.038 -9.061 -3.928 1.00 72.75 79 LYS A CA 1
ATOM 624 C C . LYS A 1 79 ? 27.760 -10.485 -4.408 1.00 72.75 79 LYS A C 1
ATOM 626 O O . LYS A 1 79 ? 28.314 -10.908 -5.415 1.00 72.75 79 LYS A O 1
ATOM 631 N N . CYS A 1 80 ? 26.881 -11.197 -3.710 1.00 73.56 80 CYS A N 1
ATOM 632 C CA . CYS A 1 80 ? 26.718 -12.640 -3.845 1.00 73.56 80 CYS A CA 1
ATOM 633 C C . CYS A 1 80 ? 25.288 -13.041 -4.214 1.00 73.56 80 CYS A C 1
ATOM 635 O O . CYS A 1 80 ? 24.885 -14.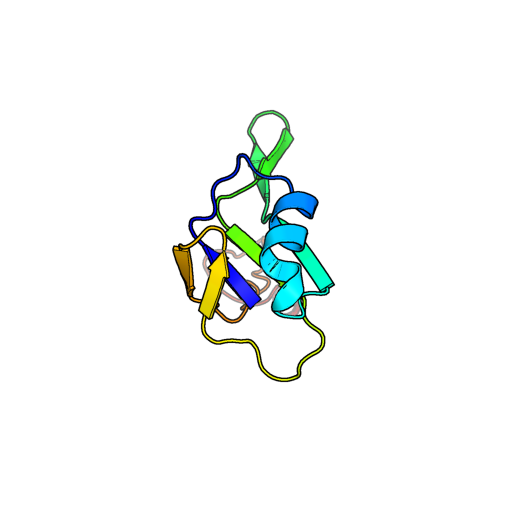140 -3.852 1.00 73.56 80 CYS A O 1
ATOM 637 N N . TRP A 1 81 ? 24.522 -12.176 -4.898 1.00 67.38 81 TRP A N 1
ATOM 638 C CA . TRP A 1 81 ? 23.103 -12.355 -5.284 1.00 67.38 81 TRP A CA 1
ATOM 639 C C . TRP A 1 81 ? 22.688 -13.797 -5.640 1.00 67.38 81 TRP A C 1
ATOM 641 O O . TRP A 1 81 ? 21.549 -14.185 -5.400 1.00 67.38 81 TRP A O 1
ATOM 651 N N . THR A 1 82 ? 23.613 -14.585 -6.184 1.00 61.00 82 THR A N 1
ATOM 652 C CA . THR A 1 82 ? 23.472 -15.993 -6.562 1.00 61.00 82 THR A CA 1
ATOM 653 C C . THR A 1 82 ? 23.384 -16.996 -5.395 1.00 61.00 82 THR A C 1
ATOM 655 O O . THR A 1 82 ? 22.690 -17.996 -5.533 1.00 61.00 82 THR A O 1
ATOM 658 N N . PHE A 1 83 ? 24.057 -16.768 -4.259 1.00 64.88 83 PHE A N 1
ATOM 659 C CA . PHE A 1 83 ? 24.205 -17.752 -3.164 1.00 64.88 83 PHE A CA 1
ATOM 660 C C . PHE A 1 83 ? 23.345 -17.467 -1.921 1.00 64.88 83 PHE A C 1
ATOM 662 O O . PHE A 1 83 ? 23.385 -18.222 -0.954 1.00 64.88 83 PHE A O 1
ATOM 669 N N . GLY A 1 84 ? 22.519 -16.417 -1.957 1.00 68.44 84 GLY A N 1
ATOM 670 C CA . GLY A 1 84 ? 21.355 -16.293 -1.071 1.00 68.44 84 GLY A CA 1
ATOM 671 C C . GLY A 1 84 ? 21.633 -15.999 0.406 1.00 68.44 84 GLY A C 1
ATOM 672 O O . GLY A 1 84 ? 20.710 -16.097 1.211 1.00 68.44 84 GLY A O 1
ATOM 673 N N . HIS A 1 85 ? 22.856 -15.634 0.788 1.00 77.88 85 HIS A N 1
ATOM 674 C CA . HIS A 1 85 ? 23.144 -15.276 2.175 1.00 77.88 85 HIS A CA 1
ATOM 675 C C . HIS A 1 85 ? 22.810 -13.797 2.476 1.00 77.88 85 HIS A C 1
ATOM 677 O O . HIS A 1 85 ? 22.891 -12.932 1.588 1.00 77.88 85 HIS A O 1
ATOM 683 N N . PRO A 1 86 ? 22.466 -13.479 3.736 1.00 72.44 86 PRO A N 1
ATOM 684 C CA . PRO A 1 86 ? 22.387 -12.105 4.223 1.00 72.44 86 PRO A CA 1
ATOM 685 C C . PRO A 1 86 ? 23.712 -11.350 4.057 1.00 72.44 86 PRO A C 1
ATOM 687 O O . PRO A 1 86 ? 24.795 -11.947 4.089 1.00 72.44 86 PRO A O 1
ATOM 690 N N . GLU A 1 87 ? 23.636 -10.025 3.908 1.00 71.12 87 GLU A N 1
ATOM 691 C CA . GLU A 1 87 ? 24.820 -9.159 3.790 1.00 71.12 87 GLU A CA 1
ATOM 692 C C . GLU A 1 87 ? 25.737 -9.258 5.016 1.00 71.12 87 GLU A C 1
ATOM 694 O O . GLU A 1 87 ? 26.946 -9.391 4.858 1.00 71.12 87 GLU A O 1
ATOM 699 N N . GLU A 1 88 ? 25.154 -9.327 6.214 1.00 73.44 88 GLU A N 1
ATOM 700 C CA . GLU A 1 88 ? 25.868 -9.492 7.490 1.00 73.44 88 GLU A CA 1
ATOM 701 C C . GLU A 1 88 ? 26.707 -10.775 7.599 1.00 73.44 88 GLU A C 1
ATOM 703 O O . GLU A 1 88 ? 27.620 -10.848 8.415 1.00 73.44 88 GLU A O 1
ATOM 708 N N . THR A 1 89 ? 26.421 -11.783 6.776 1.00 73.19 89 THR A N 1
ATOM 709 C CA . THR A 1 89 ? 27.140 -13.070 6.779 1.00 73.19 89 THR A CA 1
ATOM 710 C C . THR A 1 89 ? 28.085 -13.235 5.588 1.00 73.19 89 THR A C 1
ATOM 712 O O . THR A 1 89 ? 28.689 -14.292 5.421 1.00 73.19 89 THR A O 1
ATOM 715 N N . CYS A 1 90 ? 28.213 -12.206 4.742 1.00 75.94 90 CYS A N 1
ATOM 716 C CA . CYS A 1 90 ? 29.104 -12.235 3.589 1.00 75.94 90 CYS A CA 1
ATOM 717 C C . CYS A 1 90 ? 30.563 -12.192 4.053 1.00 75.94 90 CYS A C 1
ATOM 719 O O . CYS A 1 90 ? 31.021 -11.161 4.546 1.00 75.94 90 CYS A O 1
ATOM 721 N N . THR A 1 91 ? 31.278 -13.300 3.866 1.00 73.50 91 THR A N 1
ATOM 722 C CA . THR A 1 91 ? 32.738 -13.380 4.030 1.00 73.50 91 THR A CA 1
ATOM 723 C C . THR A 1 91 ? 33.446 -13.149 2.704 1.00 73.50 91 THR A C 1
ATOM 725 O O . THR A 1 91 ? 32.842 -13.462 1.652 1.00 73.50 91 THR A O 1
#

Radius of gyration: 16.48 Å; chains: 1; bounding box: 50×29×32 Å

Sequence (91 aa):
GVIRNVPTKDSEEDILCLLADQGFTKVQWFTAPAPDGSRTPLKTVMLFFKTLQSPREVIMAHEIFPVKQFIPRPALCRKCWTFGHPEETCT

Organism: NCBI:txid35525

pLDDT: mean 86.47, std 8.07, range [61.0, 94.62]